Protein AF-A0A196NJ17-F1 (afdb_monomer_lite)

Structure (mmCIF, N/CA/C/O backbone):
data_AF-A0A196NJ17-F1
#
_entry.id   AF-A0A196NJ17-F1
#
loop_
_atom_site.group_PDB
_atom_site.id
_atom_site.type_symbol
_atom_site.label_atom_id
_atom_site.label_alt_id
_atom_site.label_comp_id
_atom_site.label_asym_id
_atom_site.label_entity_id
_atom_site.label_seq_id
_atom_site.pdbx_PDB_ins_code
_atom_site.Cartn_x
_atom_site.Cart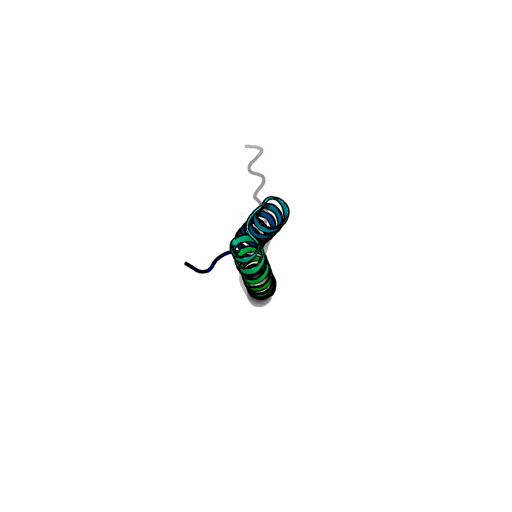n_y
_atom_site.Cartn_z
_atom_site.occupancy
_atom_site.B_iso_or_equiv
_atom_site.auth_seq_id
_atom_site.auth_comp_id
_atom_site.auth_asym_id
_atom_site.auth_atom_id
_atom_site.pdbx_PDB_model_num
ATOM 1 N N . MET A 1 1 ? -11.597 9.122 -8.596 1.00 69.94 1 MET A N 1
ATOM 2 C CA . MET A 1 1 ? -10.147 9.118 -8.297 1.00 69.94 1 MET A CA 1
ATOM 3 C C . MET A 1 1 ? -9.842 7.812 -7.570 1.00 69.94 1 MET A C 1
ATOM 5 O O . MET A 1 1 ? -10.602 7.482 -6.671 1.00 69.94 1 MET A O 1
ATOM 9 N N . GLN A 1 2 ? -8.838 7.037 -7.995 1.00 88.19 2 GLN A N 1
ATOM 10 C CA . GLN A 1 2 ? -8.419 5.816 -7.285 1.00 88.19 2 GLN A CA 1
ATOM 11 C C . GLN A 1 2 ? -7.401 6.203 -6.198 1.00 88.19 2 GLN A C 1
ATOM 13 O O . GLN A 1 2 ? -6.511 7.000 -6.502 1.00 88.19 2 GLN A O 1
ATOM 18 N N . PRO A 1 3 ? -7.525 5.713 -4.954 1.00 93.81 3 PRO A N 1
ATOM 19 C CA . PRO A 1 3 ? -6.578 6.042 -3.897 1.00 93.81 3 PRO A CA 1
ATOM 20 C C . PRO A 1 3 ? -5.223 5.361 -4.138 1.00 93.81 3 PRO A C 1
ATOM 22 O O . PRO A 1 3 ? -5.154 4.233 -4.636 1.00 93.81 3 PRO A O 1
ATOM 25 N N . THR A 1 4 ? -4.146 6.057 -3.774 1.00 97.25 4 THR A N 1
ATOM 26 C CA . THR A 1 4 ? -2.775 5.527 -3.838 1.00 97.25 4 THR A CA 1
ATOM 27 C C . THR A 1 4 ? -2.491 4.610 -2.655 1.00 97.25 4 THR A C 1
ATOM 29 O O . THR A 1 4 ? -3.139 4.724 -1.603 1.00 97.25 4 THR A O 1
ATOM 32 N N . ALA A 1 5 ? -1.476 3.755 -2.779 1.00 97.94 5 ALA A N 1
ATOM 33 C CA . ALA A 1 5 ? -1.007 2.896 -1.694 1.00 97.94 5 ALA A CA 1
ATOM 34 C C . ALA A 1 5 ? -0.712 3.710 -0.427 1.00 97.94 5 ALA A C 1
ATOM 36 O O . ALA A 1 5 ? -1.180 3.369 0.660 1.00 97.94 5 ALA A O 1
ATOM 37 N N . PHE A 1 6 ? -0.035 4.852 -0.582 1.00 98.12 6 PHE A N 1
ATOM 38 C CA . PHE A 1 6 ? 0.273 5.769 0.515 1.00 98.12 6 PHE A CA 1
ATOM 39 C C . PHE A 1 6 ? -0.986 6.257 1.246 1.00 98.12 6 PHE A C 1
ATOM 41 O O . PHE A 1 6 ? -1.068 6.168 2.472 1.00 98.12 6 PHE A O 1
ATOM 48 N N . THR A 1 7 ? -1.997 6.726 0.507 1.00 97.94 7 THR A N 1
ATOM 49 C CA . THR A 1 7 ? -3.247 7.202 1.124 1.00 97.94 7 THR A CA 1
ATOM 50 C C . THR A 1 7 ? -4.000 6.082 1.841 1.00 97.94 7 THR A C 1
ATOM 52 O O . THR A 1 7 ? -4.507 6.300 2.941 1.00 97.94 7 THR A O 1
ATOM 55 N N . CYS A 1 8 ? -4.014 4.868 1.281 1.00 98.38 8 CYS A N 1
ATOM 56 C CA . CYS A 1 8 ? -4.660 3.715 1.907 1.00 98.38 8 CYS A CA 1
ATOM 57 C C . CYS A 1 8 ? -3.954 3.304 3.206 1.00 98.38 8 CYS A C 1
ATOM 59 O O . CYS A 1 8 ? -4.620 3.063 4.211 1.00 98.38 8 CYS A O 1
ATOM 61 N N . ARG A 1 9 ? -2.614 3.295 3.225 1.00 98.44 9 ARG A N 1
ATOM 62 C CA . ARG A 1 9 ? -1.820 3.013 4.434 1.00 98.44 9 ARG A CA 1
ATOM 63 C C . ARG A 1 9 ? -2.019 4.066 5.520 1.00 98.44 9 ARG A C 1
ATOM 65 O O . ARG A 1 9 ? -2.144 3.718 6.692 1.00 98.44 9 ARG A O 1
ATOM 72 N N . ALA A 1 10 ? -2.107 5.341 5.145 1.00 98.56 10 ALA A N 1
ATOM 73 C CA . ALA A 1 10 ? -2.402 6.413 6.092 1.00 98.56 10 ALA A CA 1
ATOM 74 C C . ALA A 1 10 ? -3.789 6.240 6.737 1.00 98.56 10 ALA A C 1
ATOM 76 O O . ALA A 1 10 ? -3.940 6.427 7.946 1.00 98.56 10 ALA A O 1
ATOM 77 N N . GLN A 1 11 ? -4.795 5.842 5.953 1.00 98.50 11 GLN A N 1
ATOM 78 C CA . GLN A 1 11 ? -6.129 5.552 6.480 1.00 98.50 11 GLN A CA 1
ATOM 79 C C . GLN A 1 11 ? -6.145 4.301 7.361 1.00 98.50 11 GLN A C 1
ATOM 81 O O . GLN A 1 11 ? -6.740 4.334 8.435 1.00 98.50 11 GLN A O 1
ATOM 86 N N . GLU A 1 12 ? -5.447 3.232 6.969 1.00 98.62 12 GLU A N 1
ATOM 87 C CA . GLU A 1 12 ? -5.267 2.042 7.807 1.00 98.62 12 GLU A CA 1
ATOM 88 C C . GLU A 1 12 ? -4.700 2.425 9.184 1.00 98.62 12 GLU A C 1
ATOM 90 O O . GLU A 1 12 ? -5.289 2.084 10.211 1.00 98.62 12 GLU A O 1
ATOM 95 N N . ALA A 1 13 ? -3.590 3.169 9.213 1.00 98.69 13 ALA A N 1
ATOM 96 C CA . ALA A 1 13 ? -2.935 3.588 10.450 1.00 98.69 13 ALA A CA 1
ATOM 97 C C . ALA A 1 13 ? -3.854 4.450 11.326 1.00 98.69 13 ALA A C 1
ATOM 99 O O . ALA A 1 13 ? -3.978 4.199 12.525 1.00 98.69 13 ALA A O 1
ATOM 100 N N . ARG A 1 14 ? -4.566 5.409 10.719 1.00 98.62 14 ARG A N 1
ATOM 101 C CA . ARG A 1 14 ? -5.561 6.232 11.418 1.00 98.62 14 ARG A CA 1
ATOM 102 C C . ARG A 1 14 ? -6.640 5.368 12.072 1.00 98.62 14 ARG A C 1
ATOM 104 O O . ARG A 1 14 ? -6.968 5.593 13.231 1.00 98.62 14 ARG A O 1
ATOM 111 N N . GLN A 1 15 ? -7.194 4.392 11.355 1.00 98.69 15 GLN A N 1
ATOM 112 C CA . GLN A 1 15 ? -8.256 3.535 11.891 1.00 98.69 15 GLN A CA 1
ATOM 113 C C . GLN A 1 15 ? -7.743 2.603 12.997 1.00 98.69 15 GLN A C 1
ATOM 115 O O . GLN A 1 15 ? -8.427 2.412 13.997 1.00 98.69 15 GLN A O 1
ATOM 120 N N . ARG A 1 16 ? -6.510 2.089 12.884 1.00 98.56 16 ARG A N 1
ATOM 121 C CA . ARG A 1 16 ? -5.861 1.326 13.969 1.00 98.56 16 ARG A CA 1
ATOM 122 C C . ARG A 1 16 ? -5.672 2.166 15.234 1.00 98.56 16 ARG A C 1
ATOM 124 O O . ARG A 1 16 ? -5.902 1.670 16.337 1.00 98.56 16 ARG A O 1
ATOM 131 N N . GLN A 1 17 ? -5.279 3.428 15.07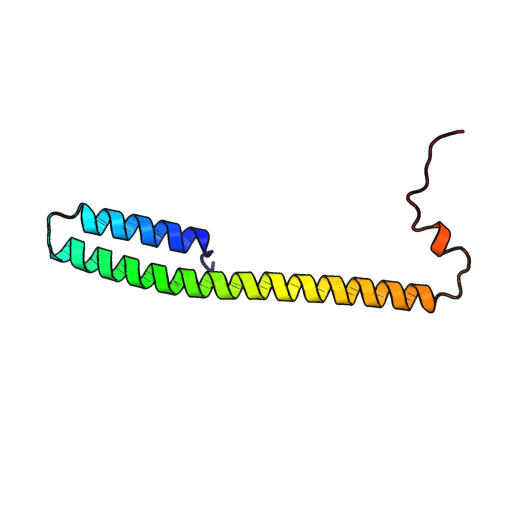5 1.00 98.62 17 GLN A N 1
ATOM 132 C CA . GLN A 1 17 ? -5.145 4.355 16.194 1.00 98.62 17 GLN A CA 1
ATOM 133 C C . GLN A 1 17 ? -6.509 4.640 16.834 1.00 98.62 17 GLN A C 1
ATOM 135 O O . GLN A 1 17 ? -6.663 4.463 18.037 1.00 98.62 17 GLN A O 1
ATOM 140 N N . LEU A 1 18 ? -7.533 4.938 16.026 1.00 98.38 18 LEU A N 1
ATOM 141 C CA . LEU A 1 18 ? -8.904 5.118 16.515 1.00 98.38 18 LEU A CA 1
ATOM 142 C C . LEU A 1 18 ? -9.428 3.889 17.266 1.00 98.38 18 LEU A C 1
ATOM 144 O O . LEU A 1 18 ? -10.072 4.040 18.298 1.00 98.38 18 LEU A O 1
ATOM 148 N N . ALA A 1 19 ? -9.143 2.679 16.782 1.00 97.94 19 ALA A N 1
ATOM 149 C CA . ALA A 1 19 ? -9.550 1.450 17.456 1.00 97.94 19 ALA A CA 1
ATOM 150 C C . ALA A 1 19 ? -8.874 1.293 18.830 1.00 97.94 19 ALA A C 1
ATOM 152 O O . ALA A 1 19 ? -9.519 0.883 19.795 1.00 97.94 19 ALA A O 1
ATOM 153 N N . THR A 1 20 ? -7.589 1.647 18.917 1.00 97.94 20 THR A N 1
ATOM 154 C CA . THR A 1 20 ? -6.812 1.625 20.167 1.00 97.94 20 THR A CA 1
ATOM 155 C C . THR A 1 20 ? -7.361 2.626 21.184 1.00 97.94 20 THR A C 1
ATOM 157 O O . THR A 1 20 ? -7.538 2.279 22.350 1.00 97.94 20 THR A O 1
ATOM 160 N N . ASP A 1 21 ? -7.691 3.833 20.727 1.00 98.12 21 ASP A N 1
ATOM 161 C CA . ASP A 1 21 ? -8.110 4.940 21.590 1.00 98.12 21 ASP A CA 1
ATOM 162 C C . ASP A 1 21 ? -9.614 4.895 21.940 1.00 98.12 21 ASP A C 1
ATOM 164 O O . ASP A 1 21 ? -10.083 5.602 22.834 1.00 98.12 21 ASP A O 1
ATOM 168 N N . ALA A 1 22 ? -10.404 4.067 21.246 1.00 97.56 22 ALA A N 1
ATOM 169 C CA . ALA A 1 22 ? -11.848 3.996 21.431 1.00 97.56 22 ALA A CA 1
ATOM 170 C C . ALA A 1 22 ? -12.246 3.375 22.783 1.00 97.56 22 ALA A C 1
ATOM 172 O O . ALA A 1 22 ? -11.943 2.215 23.081 1.00 97.56 22 ALA A O 1
ATOM 173 N N . LEU A 1 23 ? -13.029 4.133 23.560 1.00 97.31 23 LEU A N 1
ATOM 174 C CA . LEU A 1 23 ? -13.631 3.685 24.823 1.00 97.31 23 LEU A CA 1
ATOM 175 C C . LEU A 1 23 ? -14.836 2.764 24.608 1.00 97.31 23 LEU A C 1
ATOM 177 O O . LEU A 1 23 ? -15.051 1.831 25.379 1.00 97.31 23 LEU A O 1
ATOM 181 N N . LEU A 1 24 ? -15.628 3.028 23.566 1.00 98.25 24 LEU A N 1
ATOM 182 C CA . LEU A 1 24 ? -16.832 2.260 23.276 1.00 98.25 24 LEU A CA 1
ATOM 183 C C . LEU A 1 24 ? -16.496 1.039 22.400 1.00 98.25 24 LEU A C 1
ATOM 185 O O . LEU A 1 24 ? -15.889 1.217 21.337 1.00 98.25 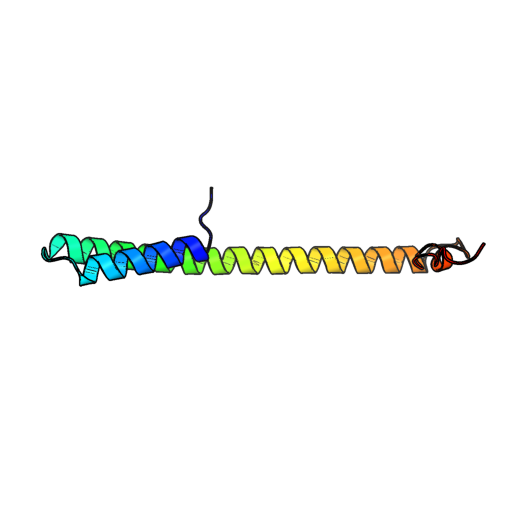24 LEU A O 1
ATOM 189 N N . PRO A 1 25 ? -16.915 -0.185 22.786 1.00 98.00 25 PRO A N 1
ATOM 190 C CA . PRO A 1 25 ? -16.607 -1.402 22.029 1.00 98.00 25 PRO A CA 1
ATOM 191 C C . PRO A 1 25 ? -17.071 -1.351 20.570 1.00 98.00 25 PRO A C 1
ATOM 193 O O . PRO A 1 25 ? -16.319 -1.704 19.671 1.00 98.00 25 PRO A O 1
ATOM 196 N N . ASN A 1 26 ? -18.263 -0.812 20.312 1.00 97.94 26 ASN A N 1
ATOM 197 C CA . ASN A 1 26 ? -18.794 -0.686 18.954 1.00 97.94 26 ASN A CA 1
ATOM 198 C C . ASN A 1 26 ? -17.920 0.208 18.056 1.00 97.94 26 ASN A C 1
ATOM 200 O O . ASN A 1 26 ? -17.731 -0.095 16.882 1.00 97.94 26 ASN A O 1
ATOM 204 N N . VAL A 1 27 ? -17.370 1.300 18.595 1.00 97.69 27 VAL A N 1
ATOM 205 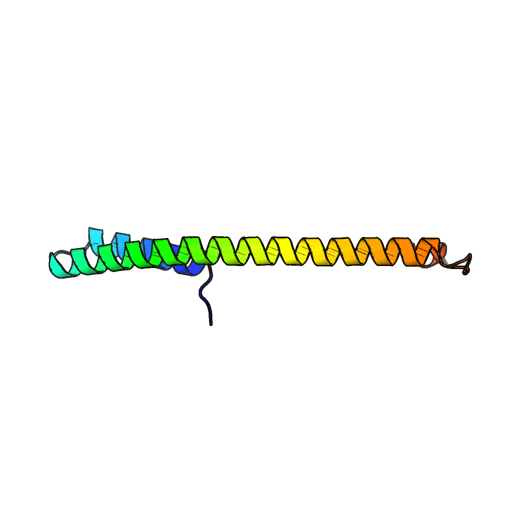C CA . VAL A 1 27 ? -16.468 2.187 17.847 1.00 97.69 27 VAL A CA 1
ATOM 206 C C . VAL A 1 27 ? -15.153 1.471 17.553 1.00 97.69 27 VAL A C 1
ATOM 208 O O . VAL A 1 27 ? -14.656 1.545 16.430 1.00 97.69 27 VAL A O 1
ATOM 211 N N . ARG A 1 28 ? -14.622 0.733 18.535 1.00 98.50 28 ARG A N 1
ATOM 212 C CA . ARG A 1 28 ? -13.418 -0.087 18.370 1.00 98.50 28 ARG A CA 1
ATOM 213 C C . ARG A 1 28 ? -13.591 -1.122 17.259 1.00 98.50 28 ARG A C 1
ATOM 215 O O . ARG A 1 28 ? -12.735 -1.210 16.382 1.00 98.50 28 ARG A O 1
ATOM 222 N N . ASP A 1 29 ? -14.702 -1.850 17.263 1.00 98.44 29 ASP A N 1
ATOM 223 C CA . ASP A 1 29 ? -14.984 -2.895 16.277 1.00 98.44 29 ASP A CA 1
ATOM 224 C C . ASP A 1 29 ? -15.097 -2.318 14.862 1.00 98.44 29 ASP A C 1
ATOM 226 O O . ASP A 1 29 ? -14.463 -2.811 13.926 1.00 98.44 29 ASP A O 1
ATOM 230 N N . VAL A 1 30 ? -15.840 -1.217 14.704 1.00 98.62 30 VAL A N 1
ATOM 231 C CA . VAL A 1 30 ? -15.974 -0.526 13.412 1.00 98.62 30 VAL A CA 1
ATOM 232 C C . VAL A 1 30 ? -14.619 -0.019 12.915 1.00 98.62 30 VAL A C 1
ATOM 234 O O . VAL A 1 30 ? -14.295 -0.202 11.741 1.00 98.62 30 VAL A O 1
ATOM 237 N N . ALA A 1 31 ? -13.804 0.572 13.791 1.00 98.62 31 ALA A N 1
ATOM 238 C CA . ALA A 1 31 ? -12.477 1.063 13.433 1.00 98.62 31 ALA A CA 1
ATOM 239 C C . ALA A 1 31 ? -11.527 -0.081 13.025 1.00 98.62 31 ALA A C 1
ATOM 241 O O . ALA A 1 31 ? -10.804 0.046 12.036 1.00 98.62 31 ALA A O 1
ATOM 242 N N . PHE A 1 32 ? -11.575 -1.238 13.693 1.00 98.62 32 PHE A N 1
ATOM 243 C CA . PHE A 1 32 ? -10.810 -2.419 13.273 1.00 98.62 32 PHE A CA 1
ATOM 244 C C . PHE A 1 32 ? -11.245 -2.953 11.907 1.00 98.62 32 PHE A C 1
ATOM 246 O O . PHE A 1 32 ? -10.395 -3.260 11.066 1.00 98.62 32 PHE A O 1
ATOM 253 N N . ILE A 1 33 ? -12.552 -3.034 11.653 1.00 98.69 33 ILE A N 1
ATOM 254 C CA . ILE A 1 33 ? -13.085 -3.462 10.352 1.00 98.69 33 ILE A CA 1
ATOM 255 C C . ILE A 1 33 ? -12.644 -2.487 9.255 1.00 98.69 33 ILE A C 1
ATOM 257 O O . ILE A 1 33 ? -12.174 -2.914 8.196 1.00 98.69 33 ILE A O 1
ATOM 261 N N . ALA A 1 34 ? -12.733 -1.182 9.518 1.00 98.56 34 ALA A N 1
ATOM 262 C CA . ALA A 1 34 ? -12.280 -0.152 8.594 1.00 98.56 34 ALA A CA 1
ATOM 263 C C . ALA A 1 34 ? -10.771 -0.260 8.325 1.00 98.56 34 ALA A C 1
ATOM 265 O O . ALA A 1 34 ? -10.355 -0.201 7.168 1.00 98.56 34 ALA A O 1
ATOM 266 N N . ALA A 1 3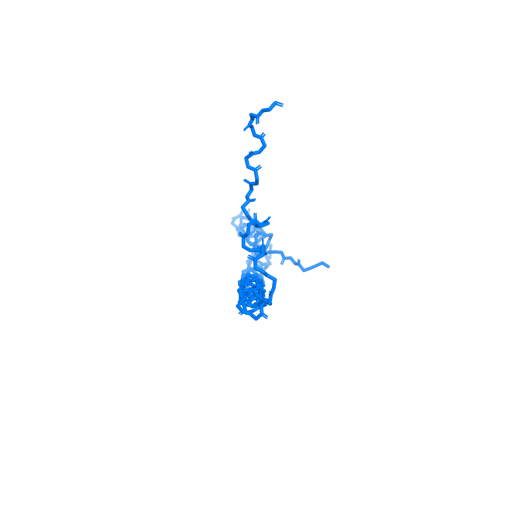5 ? -9.949 -0.482 9.355 1.00 98.69 35 ALA A N 1
ATOM 267 C CA . ALA A 1 35 ? -8.513 -0.703 9.195 1.00 98.69 35 ALA A CA 1
ATOM 268 C C . ALA A 1 35 ? -8.219 -1.911 8.291 1.00 98.69 35 ALA A C 1
ATOM 270 O O . ALA A 1 35 ? -7.418 -1.806 7.364 1.00 98.69 35 ALA A O 1
ATOM 271 N N . ALA A 1 36 ? -8.910 -3.036 8.497 1.00 98.69 36 ALA A N 1
ATOM 272 C CA . ALA A 1 36 ? -8.753 -4.226 7.662 1.00 98.69 36 ALA A CA 1
ATOM 273 C C . ALA A 1 36 ? -9.182 -3.986 6.202 1.00 98.69 36 ALA A C 1
ATOM 275 O O . ALA A 1 36 ? -8.562 -4.514 5.276 1.00 98.69 36 ALA A O 1
ATOM 276 N N . ALA A 1 37 ? -10.225 -3.182 5.972 1.00 98.56 37 ALA A N 1
ATOM 277 C CA . ALA A 1 37 ? -10.639 -2.787 4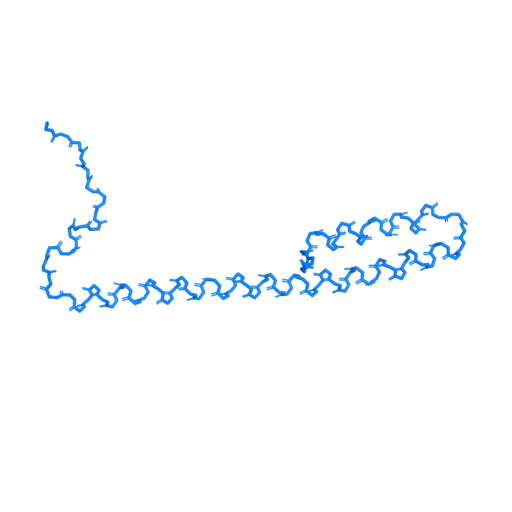.627 1.00 98.56 37 ALA A CA 1
ATOM 278 C C . ALA A 1 37 ? -9.574 -1.913 3.941 1.00 98.56 37 ALA A C 1
ATOM 280 O O . ALA A 1 37 ? -9.187 -2.196 2.806 1.00 98.56 37 ALA A O 1
ATOM 281 N N . TRP A 1 38 ? -9.032 -0.918 4.648 1.00 98.56 38 TRP A N 1
ATOM 282 C CA . TRP A 1 38 ? -7.956 -0.068 4.132 1.00 98.56 38 TRP A CA 1
ATOM 283 C C . TRP A 1 38 ? -6.667 -0.836 3.856 1.00 98.56 38 TRP A C 1
ATOM 285 O O . TRP A 1 38 ? -6.011 -0.572 2.852 1.00 98.56 38 TRP A O 1
ATOM 295 N N . GLN A 1 39 ? -6.336 -1.834 4.679 1.00 98.56 39 GLN A N 1
ATOM 296 C CA . GLN A 1 39 ? -5.207 -2.727 4.426 1.00 98.56 39 GLN A CA 1
ATOM 297 C C . GLN A 1 39 ? -5.371 -3.476 3.094 1.00 98.56 39 GLN A C 1
ATOM 299 O O . GLN A 1 39 ? -4.425 -3.570 2.310 1.00 98.56 39 GLN A O 1
ATOM 304 N N . LYS A 1 40 ? -6.570 -4.004 2.810 1.00 98.44 40 LYS A N 1
ATOM 305 C CA . LYS A 1 40 ? -6.855 -4.690 1.538 1.00 98.44 40 LYS A CA 1
ATOM 306 C C . LYS A 1 40 ? -6.733 -3.740 0.348 1.00 98.44 40 LYS A C 1
ATOM 308 O O . LYS A 1 40 ? -6.124 -4.113 -0.654 1.00 98.44 40 LYS A O 1
ATOM 313 N N . GLU A 1 41 ? -7.262 -2.523 0.469 1.00 98.12 41 GLU A N 1
ATOM 314 C CA . GLU A 1 41 ? -7.159 -1.520 -0.595 1.00 98.12 41 GLU A CA 1
ATOM 315 C C . GLU A 1 41 ? -5.708 -1.071 -0.811 1.00 98.12 41 GLU A C 1
ATOM 317 O O . GLU A 1 41 ? -5.282 -0.930 -1.954 1.00 98.12 41 GLU A O 1
ATOM 322 N N . ALA A 1 42 ? -4.909 -0.944 0.255 1.00 98.38 42 ALA A N 1
ATOM 323 C CA . ALA A 1 42 ? -3.486 -0.633 0.148 1.00 98.38 42 ALA A CA 1
ATOM 324 C C . ALA A 1 42 ? -2.738 -1.695 -0.665 1.00 98.38 42 ALA A C 1
ATOM 326 O O . ALA A 1 42 ? -2.036 -1.352 -1.611 1.00 98.38 42 ALA A O 1
ATOM 327 N N . LEU A 1 43 ? -2.957 -2.982 -0.380 1.00 98.44 43 LEU A N 1
ATOM 328 C CA . LEU A 1 43 ? -2.358 -4.076 -1.154 1.00 98.44 43 LEU A CA 1
ATOM 329 C C . LEU A 1 43 ? -2.808 -4.068 -2.624 1.00 98.44 43 LEU A C 1
ATOM 331 O O . LEU A 1 43 ? -2.036 -4.413 -3.522 1.00 98.44 43 LEU A O 1
ATOM 335 N N . ALA A 1 44 ? -4.065 -3.707 -2.892 1.00 98.00 44 ALA A N 1
ATOM 336 C CA . ALA A 1 44 ? -4.566 -3.574 -4.256 1.00 98.00 44 ALA A CA 1
ATOM 337 C C . ALA A 1 44 ? -3.905 -2.392 -4.982 1.00 98.00 44 ALA A C 1
ATOM 339 O O . ALA A 1 44 ? -3.477 -2.541 -6.128 1.00 98.00 44 ALA A O 1
ATOM 340 N N . ALA A 1 45 ? -3.774 -1.248 -4.312 1.00 98.12 45 ALA A N 1
ATOM 341 C CA . ALA A 1 45 ? -3.114 -0.063 -4.838 1.00 98.12 45 ALA A CA 1
ATOM 342 C C . ALA A 1 45 ? -1.621 -0.312 -5.106 1.00 98.12 45 ALA A C 1
ATOM 344 O O . ALA A 1 45 ? -1.169 -0.032 -6.210 1.00 98.12 45 ALA A O 1
ATOM 345 N N . GLU A 1 46 ? -0.898 -0.950 -4.180 1.00 98.19 46 GLU A N 1
ATOM 346 C CA . GLU A 1 46 ? 0.508 -1.351 -4.354 1.00 98.19 46 GLU A CA 1
ATOM 347 C C . GLU A 1 46 ? 0.691 -2.202 -5.622 1.00 98.19 46 GLU A C 1
ATOM 349 O O . GLU A 1 46 ? 1.587 -1.958 -6.431 1.00 98.19 46 GLU A O 1
ATOM 354 N N . LYS A 1 47 ? -0.207 -3.168 -5.857 1.00 97.88 47 LYS A N 1
ATOM 355 C CA . LYS A 1 47 ? -0.183 -3.995 -7.074 1.00 97.88 47 LYS A CA 1
ATOM 356 C C . LYS A 1 47 ? -0.459 -3.188 -8.340 1.00 97.88 47 LYS A C 1
ATOM 358 O O . LYS A 1 47 ? 0.159 -3.462 -9.367 1.00 97.88 47 LYS A O 1
ATOM 363 N N . ARG A 1 48 ? -1.406 -2.244 -8.303 1.00 97.19 48 ARG A N 1
ATOM 364 C CA . ARG A 1 48 ? -1.714 -1.375 -9.452 1.00 97.19 48 ARG A CA 1
ATOM 365 C C . ARG A 1 48 ? -0.515 -0.493 -9.791 1.00 97.19 48 ARG A C 1
ATOM 367 O O . ARG A 1 48 ? -0.066 -0.511 -10.931 1.00 97.19 48 ARG A O 1
ATOM 374 N N . GLU A 1 49 ? 0.049 0.179 -8.796 1.00 97.19 49 GLU A N 1
ATOM 375 C CA . GLU A 1 49 ? 1.201 1.069 -8.957 1.00 97.19 49 GLU A CA 1
ATOM 376 C C . GLU A 1 49 ? 2.434 0.308 -9.466 1.00 97.19 49 GLU A C 1
ATOM 378 O O . GLU A 1 49 ? 3.086 0.743 -10.414 1.00 97.19 49 GLU A O 1
ATOM 383 N N . ALA A 1 50 ? 2.710 -0.889 -8.934 1.00 97.25 50 ALA A N 1
ATOM 384 C CA . ALA A 1 50 ? 3.795 -1.735 -9.431 1.00 97.25 50 ALA A CA 1
ATOM 385 C C . ALA A 1 50 ? 3.611 -2.121 -10.910 1.00 97.25 50 ALA A C 1
ATOM 387 O O . ALA A 1 50 ? 4.568 -2.096 -11.688 1.00 97.25 50 ALA A O 1
ATOM 388 N N . ARG A 1 51 ? 2.378 -2.443 -11.328 1.00 96.75 51 ARG A N 1
ATOM 389 C CA . ARG A 1 51 ? 2.062 -2.734 -12.738 1.00 96.75 51 ARG A CA 1
ATOM 390 C C . ARG A 1 51 ? 2.223 -1.507 -13.626 1.00 96.75 51 ARG A C 1
ATOM 392 O O . ARG A 1 51 ? 2.713 -1.641 -14.746 1.00 96.75 51 ARG A O 1
ATOM 399 N N . GLU A 1 52 ? 1.827 -0.330 -13.155 1.00 95.62 52 GLU A N 1
ATOM 400 C CA . GLU A 1 52 ? 2.000 0.923 -13.894 1.00 95.62 52 GLU A CA 1
ATOM 401 C C . GLU A 1 52 ? 3.480 1.243 -14.110 1.00 95.62 52 GLU A C 1
ATOM 403 O O . GLU A 1 52 ? 3.876 1.572 -15.230 1.00 95.62 52 GLU A O 1
ATOM 408 N N . ILE A 1 53 ? 4.311 1.069 -13.078 1.00 95.88 53 ILE A N 1
ATOM 409 C CA . ILE A 1 53 ? 5.767 1.230 -13.176 1.00 95.88 53 ILE A CA 1
ATOM 410 C C . ILE A 1 53 ? 6.343 0.238 -14.190 1.00 95.88 53 ILE A C 1
ATOM 412 O O . ILE A 1 53 ? 7.044 0.655 -15.110 1.00 95.88 53 ILE A O 1
ATOM 416 N N . ALA A 1 54 ? 6.006 -1.050 -14.079 1.00 96.12 54 ALA A N 1
ATOM 417 C CA . ALA A 1 54 ? 6.488 -2.074 -15.005 1.00 96.12 54 ALA A CA 1
ATOM 418 C C . ALA A 1 54 ? 6.091 -1.769 -16.458 1.00 96.12 54 ALA A C 1
ATOM 420 O O . ALA A 1 54 ? 6.931 -1.779 -17.355 1.00 96.12 54 ALA A O 1
ATOM 421 N N . THR A 1 55 ? 4.826 -1.404 -16.682 1.00 96.62 55 THR A N 1
ATOM 422 C CA . THR A 1 55 ? 4.315 -1.034 -18.011 1.00 96.62 55 THR A CA 1
ATOM 423 C C . THR A 1 55 ? 5.041 0.194 -18.560 1.00 96.62 55 THR A C 1
ATOM 425 O O . THR A 1 55 ? 5.348 0.270 -19.750 1.00 96.62 55 THR A O 1
ATOM 428 N N . ARG A 1 56 ? 5.329 1.181 -17.705 1.00 96.06 56 ARG A N 1
ATOM 429 C CA . ARG A 1 56 ? 6.065 2.383 -18.098 1.00 96.06 56 ARG A CA 1
ATOM 430 C C . ARG A 1 56 ? 7.499 2.053 -18.502 1.00 96.06 56 ARG A C 1
ATOM 432 O O . ARG A 1 56 ? 7.950 2.574 -19.517 1.00 96.06 56 ARG A O 1
ATOM 439 N N . LEU A 1 57 ? 8.186 1.196 -17.750 1.00 95.75 57 LEU A N 1
ATOM 440 C CA . LEU A 1 57 ? 9.549 0.764 -18.066 1.00 95.75 57 LEU A CA 1
ATOM 441 C C . LEU A 1 57 ? 9.599 0.003 -19.394 1.00 95.75 57 LEU A C 1
ATOM 443 O O . LEU A 1 57 ? 10.377 0.382 -20.262 1.00 95.75 57 LEU A O 1
ATOM 447 N N . GLN A 1 58 ? 8.688 -0.948 -19.610 1.00 95.56 58 GLN A N 1
ATOM 448 C CA . GLN A 1 58 ? 8.576 -1.676 -20.882 1.00 95.56 58 GLN A CA 1
ATOM 449 C C . GLN A 1 58 ? 8.348 -0.737 -22.075 1.00 95.56 58 GLN A C 1
ATOM 451 O O . GLN A 1 58 ? 8.941 -0.904 -23.136 1.00 95.56 58 GLN A O 1
ATOM 456 N N . ARG A 1 59 ? 7.509 0.295 -21.913 1.00 95.31 59 ARG A N 1
ATOM 457 C CA . ARG A 1 59 ? 7.291 1.297 -22.971 1.00 95.31 59 ARG A CA 1
ATOM 458 C C . ARG A 1 59 ? 8.534 2.133 -23.260 1.00 95.31 59 ARG A C 1
ATOM 460 O O . ARG A 1 59 ? 8.723 2.536 -24.405 1.00 95.31 59 ARG A O 1
ATOM 467 N N . ILE A 1 60 ? 9.329 2.446 -22.237 1.00 94.81 60 ILE A N 1
ATOM 468 C CA . ILE A 1 60 ? 10.590 3.176 -22.402 1.00 94.81 60 ILE A CA 1
ATOM 469 C C . ILE A 1 60 ? 11.594 2.292 -23.141 1.00 94.81 60 ILE A C 1
ATOM 471 O O . ILE A 1 60 ? 12.158 2.740 -24.133 1.00 94.81 60 ILE A O 1
ATOM 475 N N . GLU A 1 61 ? 11.751 1.041 -22.719 1.00 94.19 61 GLU A N 1
ATOM 476 C CA . GLU A 1 61 ? 12.644 0.062 -23.344 1.00 94.19 61 GLU A CA 1
ATOM 477 C C . GLU A 1 61 ? 12.300 -0.150 -24.822 1.00 94.19 61 GLU A C 1
ATOM 479 O O . GLU A 1 61 ? 13.127 0.131 -25.683 1.00 94.19 61 GLU A O 1
ATOM 484 N N . ALA A 1 62 ? 11.036 -0.443 -25.142 1.00 93.12 62 ALA A N 1
ATOM 485 C CA . ALA A 1 62 ? 10.576 -0.596 -26.524 1.00 93.12 62 ALA A CA 1
ATOM 486 C C . ALA A 1 62 ? 10.703 0.688 -27.370 1.00 93.12 62 ALA A C 1
ATOM 488 O O . ALA A 1 62 ? 10.637 0.649 -28.600 1.00 93.12 62 ALA A O 1
ATOM 489 N N . ARG A 1 63 ? 10.801 1.867 -26.741 1.00 92.06 63 ARG A N 1
ATOM 490 C CA . ARG A 1 63 ? 11.081 3.126 -27.448 1.00 92.06 63 ARG A CA 1
ATOM 491 C C . ARG A 1 63 ? 12.576 3.285 -27.718 1.00 92.06 63 ARG A C 1
ATOM 493 O O . ARG A 1 63 ? 12.929 3.783 -28.781 1.00 92.06 63 ARG A O 1
ATOM 500 N N . VAL A 1 64 ? 13.425 2.889 -26.773 1.00 90.25 64 VAL A N 1
ATOM 501 C CA . VAL A 1 64 ? 14.885 2.894 -26.927 1.00 90.25 64 VAL A CA 1
ATOM 502 C C . VAL A 1 64 ? 15.312 1.893 -27.998 1.00 90.25 64 VAL A C 1
ATOM 504 O O . VAL A 1 64 ? 16.090 2.260 -28.870 1.00 90.25 64 VAL A O 1
ATOM 507 N N . GLU A 1 65 ? 14.751 0.683 -27.986 1.00 88.00 65 GLU A N 1
ATOM 508 C CA . GLU A 1 65 ? 15.021 -0.356 -28.988 1.00 88.00 65 GLU A CA 1
ATOM 509 C C . GLU A 1 65 ? 14.665 0.117 -30.397 1.00 88.00 65 GLU A C 1
ATOM 511 O O . GLU A 1 65 ? 15.530 0.148 -31.266 1.00 88.00 65 GLU A O 1
ATOM 516 N N . ARG A 1 66 ? 13.440 0.622 -30.599 1.00 85.88 66 ARG A N 1
ATOM 517 C CA . ARG A 1 66 ? 13.028 1.186 -31.896 1.00 85.88 66 ARG A CA 1
ATOM 518 C C . ARG A 1 66 ? 13.924 2.332 -32.355 1.00 85.88 66 ARG A C 1
ATOM 520 O O . ARG A 1 66 ? 14.278 2.402 -33.522 1.00 85.88 66 ARG A O 1
ATOM 527 N N . ALA A 1 67 ? 14.325 3.221 -31.446 1.00 83.25 67 ALA A N 1
ATOM 528 C CA . ALA A 1 67 ? 15.244 4.302 -31.794 1.00 83.25 67 ALA A CA 1
ATOM 529 C C . ALA A 1 67 ? 16.643 3.782 -32.184 1.00 83.25 67 ALA A C 1
ATOM 531 O O . ALA A 1 67 ? 17.305 4.383 -33.031 1.00 83.25 67 ALA A O 1
ATOM 532 N N . ALA A 1 68 ? 17.099 2.681 -31.582 1.00 82.69 68 ALA A N 1
ATOM 533 C CA . ALA A 1 68 ? 18.354 2.028 -31.939 1.00 82.69 68 ALA A CA 1
ATOM 534 C C . ALA A 1 68 ? 18.263 1.311 -33.299 1.00 82.69 68 ALA A C 1
ATOM 536 O O . ALA A 1 68 ? 19.177 1.451 -34.111 1.00 82.69 68 ALA A O 1
ATOM 537 N N . GLU A 1 69 ? 17.157 0.615 -33.577 1.00 81.12 69 GLU A N 1
ATOM 538 C CA . GLU A 1 69 ? 16.866 0.012 -34.886 1.00 81.12 69 GLU A CA 1
ATOM 539 C C . GLU A 1 69 ? 16.819 1.076 -35.989 1.00 81.12 69 GLU A C 1
ATOM 541 O O . GLU A 1 69 ? 17.541 0.971 -36.981 1.00 81.12 69 GLU A O 1
ATOM 546 N N . ASP A 1 70 ? 16.063 2.159 -35.777 1.00 77.00 70 ASP A N 1
ATOM 547 C CA . ASP A 1 70 ? 15.980 3.296 -36.701 1.00 77.00 70 ASP A CA 1
ATOM 548 C C . ASP A 1 70 ? 17.357 3.926 -36.970 1.00 77.00 70 ASP A C 1
ATOM 550 O O . ASP A 1 70 ? 17.610 4.443 -38.061 1.00 77.00 70 ASP A O 1
ATOM 554 N N . ARG A 1 71 ? 18.264 3.903 -35.982 1.00 72.62 71 ARG A N 1
ATOM 555 C CA . ARG A 1 71 ? 19.647 4.370 -36.148 1.00 72.62 71 ARG A CA 1
ATOM 556 C C . ARG A 1 71 ? 20.467 3.399 -36.998 1.00 72.62 71 ARG A C 1
ATOM 558 O O . ARG A 1 71 ? 21.210 3.860 -37.856 1.00 72.62 71 ARG A O 1
ATOM 565 N N . GLY A 1 72 ? 20.329 2.092 -36.783 1.00 75.25 72 GLY A N 1
ATOM 566 C CA . GLY A 1 72 ? 21.027 1.062 -37.560 1.00 75.25 72 GLY A CA 1
ATOM 567 C C . GLY A 1 72 ? 20.581 0.987 -39.024 1.00 75.25 72 GLY A C 1
ATOM 568 O O . GLY A 1 72 ? 21.388 0.661 -39.889 1.00 75.25 72 GLY A O 1
ATOM 569 N N . LEU A 1 73 ? 19.322 1.334 -39.304 1.00 76.75 73 LEU A N 1
ATOM 570 C CA . LEU A 1 73 ? 18.744 1.384 -40.653 1.00 76.75 73 LEU A CA 1
ATOM 571 C C . LEU A 1 73 ? 18.915 2.746 -41.347 1.00 76.75 73 LEU A C 1
ATOM 573 O O . LEU A 1 73 ? 18.506 2.918 -42.493 1.00 76.75 73 LEU A O 1
ATOM 577 N N . SER A 1 74 ? 19.479 3.739 -40.661 1.00 72.69 74 SER A N 1
ATOM 578 C CA . SER A 1 74 ? 19.609 5.088 -41.200 1.00 72.69 74 SER A CA 1
ATOM 579 C C . SER A 1 74 ? 20.727 5.164 -42.238 1.00 72.69 74 SER A C 1
ATOM 581 O O . SER A 1 74 ? 21.901 5.124 -41.888 1.00 72.69 74 SER A O 1
ATOM 583 N N . GLU A 1 75 ? 20.368 5.413 -43.496 1.00 79.00 75 GLU A N 1
ATOM 584 C CA . GLU A 1 75 ? 21.322 5.702 -44.582 1.00 79.00 75 GLU A CA 1
ATOM 585 C C . GLU A 1 75 ? 22.044 7.053 -44.416 1.00 79.00 75 GLU A C 1
ATOM 587 O O . GLU A 1 75 ? 22.994 7.343 -45.137 1.00 79.00 75 GLU A O 1
ATOM 592 N N . ASN A 1 76 ? 21.605 7.898 -43.474 1.00 76.44 76 ASN A N 1
ATOM 593 C CA . ASN A 1 76 ? 22.230 9.190 -43.199 1.00 76.44 76 ASN A CA 1
ATOM 594 C C . ASN A 1 76 ? 23.542 9.023 -42.391 1.00 76.44 76 ASN A C 1
ATOM 596 O O . ASN A 1 76 ? 23.459 8.700 -41.198 1.00 76.44 76 ASN A O 1
ATOM 600 N N . PRO A 1 77 ? 24.724 9.299 -42.984 1.00 71.81 77 PRO A N 1
ATOM 601 C CA . PRO A 1 77 ? 26.025 9.107 -42.338 1.00 71.81 77 PRO A CA 1
ATOM 602 C C . PRO A 1 77 ? 26.297 10.099 -41.196 1.00 71.81 77 PRO A C 1
ATOM 604 O O . PRO A 1 77 ? 27.055 9.781 -40.281 1.00 71.81 77 PRO A O 1
ATOM 607 N N . ASP A 1 78 ? 25.637 11.262 -41.186 1.00 72.81 78 ASP A N 1
ATOM 608 C CA . ASP A 1 78 ? 25.852 12.311 -40.180 1.00 72.81 78 ASP A CA 1
ATOM 609 C C . ASP A 1 78 ? 24.970 12.142 -38.936 1.00 72.81 78 ASP A C 1
ATOM 611 O O . ASP A 1 78 ? 25.094 12.868 -37.948 1.00 72.81 78 ASP A O 1
ATOM 615 N N . ARG A 1 79 ? 24.053 11.170 -38.943 1.00 66.25 79 ARG A N 1
ATOM 616 C CA . ARG A 1 79 ? 23.038 11.045 -37.889 1.00 66.25 79 ARG A CA 1
ATOM 617 C C . ARG A 1 79 ? 23.630 10.724 -36.515 1.00 66.25 79 ARG A C 1
ATOM 619 O O . ARG A 1 79 ? 23.092 11.170 -35.508 1.00 66.25 79 ARG A O 1
ATOM 626 N N . GLY A 1 80 ? 24.760 10.015 -36.466 1.00 64.69 80 GLY A N 1
ATOM 627 C CA . GLY A 1 80 ? 25.495 9.759 -35.222 1.00 64.69 80 GLY A CA 1
ATOM 628 C C . GLY A 1 80 ? 26.161 11.006 -34.619 1.00 64.69 80 GLY A C 1
ATOM 629 O O . GLY A 1 80 ? 26.398 11.038 -33.415 1.00 64.69 80 GLY A O 1
ATOM 630 N N . LEU A 1 81 ? 26.424 12.040 -35.430 1.00 65.88 81 LEU A N 1
ATOM 631 C CA . LEU A 1 81 ? 27.022 13.311 -34.999 1.00 65.88 81 LEU A CA 1
ATOM 632 C C . LEU A 1 81 ? 25.980 14.281 -34.414 1.00 65.88 81 LEU A C 1
ATOM 634 O O . LEU A 1 81 ? 26.344 15.163 -33.641 1.00 65.88 81 LEU A O 1
ATOM 638 N N . ALA A 1 82 ? 24.694 14.109 -34.744 1.00 63.16 82 ALA A N 1
ATOM 639 C CA . ALA A 1 82 ? 23.605 14.975 -34.283 1.00 63.16 82 ALA A CA 1
ATOM 640 C C . ALA A 1 82 ? 23.137 14.691 -32.838 1.00 63.16 82 ALA A C 1
ATOM 642 O O . ALA A 1 82 ? 22.601 15.587 -32.190 1.00 63.16 82 ALA A O 1
ATOM 643 N N . ASP A 1 83 ? 23.350 13.469 -32.332 1.00 60.38 83 ASP A N 1
ATOM 644 C CA . ASP A 1 83 ? 22.952 13.047 -30.976 1.00 60.38 83 ASP A CA 1
ATOM 645 C C . ASP A 1 83 ? 24.023 13.333 -29.906 1.00 60.38 83 ASP A C 1
ATOM 647 O O . ASP A 1 83 ? 23.758 13.205 -28.706 1.00 60.38 83 ASP A O 1
ATOM 651 N N . LEU A 1 84 ? 25.239 13.725 -30.308 1.00 56.09 84 LEU A N 1
ATOM 652 C CA . LEU A 1 84 ? 26.208 14.273 -29.364 1.00 56.09 84 LEU A CA 1
ATOM 653 C C . LEU A 1 84 ? 25.657 15.620 -28.880 1.00 56.09 84 LEU A C 1
ATOM 655 O O . LEU A 1 84 ? 25.332 16.458 -29.724 1.00 56.09 84 LEU A O 1
ATOM 659 N N . PRO A 1 85 ? 25.546 15.876 -27.560 1.00 54.03 85 PRO A N 1
ATOM 660 C CA . PRO A 1 85 ? 25.283 17.220 -27.076 1.00 54.03 85 PRO A CA 1
ATOM 661 C C . PRO A 1 85 ? 26.445 18.074 -27.569 1.00 54.03 85 PRO A C 1
ATOM 663 O O . PRO A 1 85 ? 27.549 17.999 -27.034 1.00 54.03 85 PRO A O 1
ATOM 666 N N . VAL A 1 86 ? 26.214 18.794 -28.668 1.00 54.09 86 VAL A N 1
ATOM 667 C CA . VAL A 1 86 ? 27.216 19.624 -29.319 1.00 54.09 86 VAL A CA 1
ATOM 668 C C . VAL A 1 86 ? 27.749 20.548 -28.240 1.00 54.09 86 VAL A C 1
ATOM 670 O O . VAL A 1 86 ? 27.032 21.424 -27.751 1.00 54.09 86 VAL A O 1
ATOM 673 N N . LEU A 1 87 ? 29.001 20.311 -27.845 1.00 49.59 87 LEU A N 1
ATOM 674 C CA . LEU A 1 87 ? 29.820 21.242 -27.092 1.00 49.59 87 LEU A CA 1
ATOM 675 C C . LEU A 1 87 ? 29.923 22.511 -27.940 1.00 49.59 87 LEU A C 1
ATOM 677 O O . LEU A 1 87 ? 30.879 22.719 -28.677 1.00 49.59 87 LEU A O 1
ATOM 681 N N . ARG A 1 88 ? 28.906 23.370 -27.849 1.00 46.00 88 ARG A N 1
ATOM 682 C CA . ARG A 1 88 ? 29.011 24.782 -28.196 1.00 46.00 88 ARG A CA 1
ATOM 683 C C . ARG A 1 88 ? 29.769 25.458 -27.064 1.00 46.00 88 ARG A C 1
ATOM 685 O O . ARG A 1 88 ? 29.205 26.148 -26.224 1.00 46.00 88 ARG A O 1
ATOM 692 N N . ALA A 1 89 ? 31.066 25.209 -27.046 1.00 54.66 89 ALA A N 1
ATOM 693 C CA . ALA A 1 89 ? 32.040 26.068 -26.418 1.00 54.66 89 ALA A CA 1
ATOM 694 C C . ALA A 1 89 ? 33.213 26.168 -27.389 1.00 54.66 89 ALA A C 1
ATOM 696 O O . ALA A 1 89 ? 33.754 25.143 -27.796 1.00 54.66 89 ALA A O 1
ATOM 697 N N . LEU A 1 90 ? 33.590 27.414 -27.677 1.00 46.19 90 LEU A N 1
ATOM 698 C CA . LEU A 1 90 ? 34.746 27.895 -28.444 1.00 46.19 90 LEU A CA 1
ATOM 699 C C . LEU A 1 90 ? 34.446 28.316 -29.888 1.00 46.19 90 LEU A C 1
ATOM 701 O O . LEU A 1 90 ? 34.296 27.505 -30.800 1.00 46.19 90 LEU A O 1
ATOM 705 N N . GLY A 1 91 ? 34.400 29.640 -30.029 1.00 39.81 91 GLY A N 1
ATOM 706 C CA . GLY A 1 91 ? 34.234 30.443 -31.229 1.00 39.81 91 GLY A CA 1
ATOM 707 C C . GLY A 1 91 ? 33.796 31.829 -30.798 1.00 39.81 91 GLY A C 1
ATOM 708 O O . GLY A 1 91 ? 32.630 32.161 -31.086 1.00 39.81 91 GLY A O 1
#

Secondary structure (DSSP, 8-state):
-PPPHHHHHHHHHHHHHHHHH-SSHHHHHHHHHHHHHHHHHHHHHHHHHHHHHHHHHHHHHHHHHHHHHHHHT---TTHHHHSS-------

pLDDT: mean 88.05, std 15.66, range [39.81, 98.69]

Sequence (91 aa):
MQPTAFTCRAQEARQRQLATDALLPNVRDVAFIAAAAWQKEALAAEKREAREIATRLQRIEARVERAAEDRGLSENPDRGLADLPVLRALG

Radius of gyration: 25.97 Å; chains: 1; bounding box: 54×35×69 Å

Foldseek 3Di:
DQDALVRLVVLLVVLCVQLVPDPDPVSNVVSNVSSVVSVVSSVVRVVVVVVVVVVVVVVVVVVVVVVVVCVVPDPDPCPVVVPPPPPPDDD